Protein AF-A0A9E1WJ14-F1 (afdb_monomer)

Solvent-accessible surface area (backbone atoms only — not comparable to full-atom values): 10954 Å² total; per-residue (Å²): 112,69,69,62,64,54,52,72,74,53,76,66,87,94,59,82,85,75,79,60,61,69,70,67,17,88,88,27,90,56,40,62,67,48,59,74,49,59,92,58,83,88,74,91,73,81,93,79,89,62,69,74,65,53,56,55,52,55,54,52,51,54,55,45,52,63,51,53,71,51,42,63,49,51,46,39,29,71,75,69,72,41,58,80,47,40,39,90,88,79,66,45,84,50,77,92,84,79,88,85,84,54,66,70,65,49,35,71,59,26,54,85,74,71,45,80,74,64,83,76,81,82,74,75,84,77,72,79,82,83,58,91,71,74,79,61,80,75,71,61,82,58,86,81,72,66,75,76,79,74,88,75,80,82,78,77,86,80,77,137

Secondary structure (DSSP, 8-state):
-HHHHHHTTSPPTT-------GGGSTT-TTHHHHHHHTTS----------HHHHHHHHHHHHHHHHHHTTHHHHHHHHHHS--TTB-TTT--B---------HHHHHHHHHHHT--SSPPPPPPPPPPP--SS---TTS---TT--PPPP----------

pLDDT: mean 74.65, std 15.43, range [45.78, 95.56]

Foldseek 3Di:
DVVVVVVVVDDDPPDDPDADDAQRHDPHPCVVVVVVCPPPDDDDDDDDDDDVVVVVVVVVVVVVVVVVVCVVQVVCCVPVVDRPQADPPPRDGHDDDDDDDDLVVLCVVQVVVVHDSDDPDDDPDDDDPDDPPPPPPPPDPPPVPPDPDPPDPPDPPPDD

Radius of gyration: 29.61 Å; Cα contacts (8 Å, |Δi|>4): 46; chains: 1; bounding box: 58×60×82 Å

Structure (mmCIF, N/CA/C/O backbone):
data_AF-A0A9E1WJ14-F1
#
_entry.id   AF-A0A9E1WJ14-F1
#
loop_
_atom_site.group_PDB
_atom_site.id
_atom_site.type_symbol
_atom_site.label_atom_id
_atom_site.label_alt_id
_atom_site.label_comp_id
_atom_site.label_asym_id
_atom_site.label_entity_id
_atom_site.label_seq_id
_atom_site.pdbx_PDB_ins_code
_atom_site.Cartn_x
_atom_site.Cartn_y
_atom_site.Cartn_z
_atom_site.occupancy
_atom_site.B_iso_or_equiv
_atom_site.auth_seq_id
_atom_site.auth_comp_id
_atom_site.auth_asym_id
_atom_site.auth_atom_id
_atom_site.pdbx_PDB_model_num
ATOM 1 N N . GLU A 1 1 ? 2.086 -42.470 -21.914 1.00 80.38 1 GLU A N 1
ATOM 2 C CA . GLU A 1 1 ? 3.460 -42.263 -21.395 1.00 80.38 1 GLU A CA 1
ATOM 3 C C . GLU A 1 1 ? 4.232 -41.183 -22.167 1.00 80.38 1 GLU A C 1
ATOM 5 O O . GLU A 1 1 ? 4.659 -40.212 -21.558 1.00 80.38 1 GLU A O 1
ATOM 10 N N . PHE A 1 2 ? 4.345 -41.286 -23.496 1.00 86.94 2 PHE A N 1
ATOM 11 C CA . PHE A 1 2 ? 5.068 -40.330 -24.356 1.00 86.94 2 PHE A CA 1
ATOM 12 C C . PHE A 1 2 ? 4.621 -38.858 -24.217 1.00 86.94 2 PHE A C 1
ATOM 14 O O . PHE A 1 2 ? 5.443 -37.994 -23.920 1.00 86.94 2 PHE A O 1
ATOM 21 N N . LEU A 1 3 ? 3.317 -38.575 -24.335 1.00 87.38 3 LEU A N 1
ATOM 22 C CA . LEU A 1 3 ? 2.780 -37.208 -24.224 1.00 87.38 3 LEU A CA 1
ATOM 23 C C . LEU A 1 3 ? 3.056 -36.561 -22.858 1.00 87.38 3 LEU A C 1
ATOM 25 O O . LEU A 1 3 ? 3.325 -35.367 -22.778 1.00 87.38 3 LEU A O 1
ATOM 29 N N . HIS A 1 4 ? 3.046 -37.357 -21.787 1.00 85.25 4 HIS A N 1
ATOM 30 C CA . HIS A 1 4 ? 3.349 -36.874 -20.441 1.00 85.25 4 HIS A CA 1
ATOM 31 C C . HIS A 1 4 ? 4.819 -36.454 -20.317 1.00 85.25 4 HIS A C 1
ATOM 33 O O . HIS A 1 4 ? 5.110 -35.404 -19.756 1.00 85.25 4 HIS A O 1
ATOM 39 N N . ARG A 1 5 ? 5.743 -37.219 -20.913 1.00 84.81 5 ARG A N 1
ATOM 40 C CA . ARG A 1 5 ? 7.170 -36.865 -20.951 1.00 84.81 5 ARG A CA 1
ATOM 41 C C . ARG A 1 5 ? 7.445 -35.625 -21.805 1.00 84.81 5 ARG A C 1
ATOM 43 O O . ARG A 1 5 ? 8.289 -34.822 -21.427 1.00 84.81 5 ARG A O 1
ATOM 50 N N . MET A 1 6 ? 6.712 -35.429 -22.905 1.00 87.06 6 MET A N 1
ATOM 51 C CA . MET A 1 6 ? 6.811 -34.199 -23.704 1.00 87.06 6 MET A CA 1
ATOM 52 C C . MET A 1 6 ? 6.274 -32.971 -22.965 1.00 87.06 6 MET A C 1
ATOM 54 O O . MET A 1 6 ? 6.878 -31.904 -23.039 1.00 87.06 6 MET A O 1
ATOM 58 N N . ALA A 1 7 ? 5.174 -33.111 -22.223 1.00 84.88 7 ALA A N 1
ATOM 59 C CA . ALA A 1 7 ? 4.567 -32.000 -21.495 1.00 84.88 7 ALA A CA 1
ATOM 60 C C . ALA A 1 7 ? 5.495 -31.404 -20.419 1.00 84.88 7 ALA A C 1
ATOM 62 O O . ALA A 1 7 ? 5.435 -30.206 -20.170 1.00 84.88 7 ALA A O 1
ATOM 63 N N . VAL A 1 8 ? 6.400 -32.202 -19.836 1.00 85.94 8 VAL A N 1
ATOM 64 C CA . VAL A 1 8 ? 7.400 -31.736 -18.853 1.00 85.94 8 VAL A CA 1
ATOM 65 C C . VAL A 1 8 ? 8.393 -30.729 -19.454 1.00 85.94 8 VAL A C 1
ATOM 67 O O . VAL A 1 8 ? 8.927 -29.889 -18.733 1.00 85.94 8 VAL A O 1
ATOM 70 N N . LEU A 1 9 ? 8.628 -30.775 -20.770 1.00 87.00 9 LEU A N 1
ATOM 71 C CA . LEU A 1 9 ? 9.512 -29.831 -21.461 1.00 87.00 9 LEU A CA 1
ATOM 72 C C . LEU A 1 9 ? 8.841 -28.477 -21.731 1.00 87.00 9 LEU A C 1
ATOM 74 O O . LEU A 1 9 ? 9.532 -27.500 -22.023 1.00 87.00 9 LEU A O 1
ATOM 78 N N . ILE A 1 10 ? 7.507 -28.404 -21.657 1.00 87.12 10 ILE A N 1
ATOM 79 C CA . ILE A 1 10 ? 6.757 -27.170 -21.887 1.00 87.12 10 ILE A CA 1
ATOM 80 C C . ILE A 1 10 ? 6.708 -26.393 -20.566 1.00 87.12 10 ILE A C 1
ATOM 82 O O . ILE A 1 10 ? 6.104 -26.862 -19.600 1.00 87.12 10 ILE A O 1
ATOM 86 N N . PRO A 1 11 ? 7.322 -25.201 -20.489 1.00 84.06 11 PRO A N 1
ATOM 87 C CA . PRO A 1 11 ? 7.291 -24.419 -19.267 1.00 84.06 11 PRO A CA 1
ATOM 88 C C . PRO A 1 11 ? 5.854 -23.975 -18.943 1.00 84.06 11 PRO A C 1
ATOM 90 O O . PRO A 1 11 ? 5.065 -23.718 -19.859 1.00 84.06 11 PRO A O 1
ATOM 93 N N . PRO A 1 12 ? 5.503 -23.875 -17.650 1.00 80.69 12 PRO A N 1
ATOM 94 C CA . PRO A 1 12 ? 4.148 -23.567 -17.221 1.00 80.69 12 PRO A CA 1
ATOM 95 C C . PRO A 1 12 ? 3.668 -22.222 -17.783 1.00 80.69 12 PRO A C 1
ATOM 97 O O . PRO A 1 12 ? 4.456 -21.282 -17.942 1.00 80.69 12 PRO A O 1
ATOM 100 N N . PRO A 1 13 ? 2.365 -22.094 -18.082 1.00 79.81 13 PRO A N 1
ATOM 101 C CA . PRO A 1 13 ? 1.831 -20.864 -18.640 1.00 79.81 13 PRO A CA 1
ATOM 102 C C . PRO A 1 13 ? 2.096 -19.688 -17.694 1.00 79.81 13 PRO A C 1
ATOM 104 O O . PRO A 1 13 ? 2.028 -19.824 -16.472 1.00 79.81 13 PRO A O 1
ATOM 107 N N . ARG A 1 14 ? 2.354 -18.512 -18.279 1.00 78.69 14 ARG A N 1
ATOM 108 C CA . ARG A 1 14 ? 2.603 -17.239 -17.573 1.00 78.69 14 ARG A CA 1
ATOM 109 C C . ARG A 1 14 ? 3.929 -17.156 -16.800 1.00 78.69 14 ARG A C 1
ATOM 111 O O . ARG A 1 14 ? 4.108 -16.220 -16.027 1.00 78.69 14 ARG A O 1
ATOM 118 N N . CYS A 1 15 ? 4.885 -18.061 -17.028 1.00 79.06 15 CYS A N 1
ATOM 119 C CA . CYS A 1 15 ? 6.262 -17.837 -16.583 1.00 79.06 15 CYS A CA 1
ATOM 120 C C . CYS A 1 15 ? 7.066 -17.055 -17.636 1.00 79.06 15 CYS A C 1
ATOM 122 O O . CYS A 1 15 ? 7.010 -17.347 -18.833 1.00 79.06 15 CYS A O 1
ATOM 124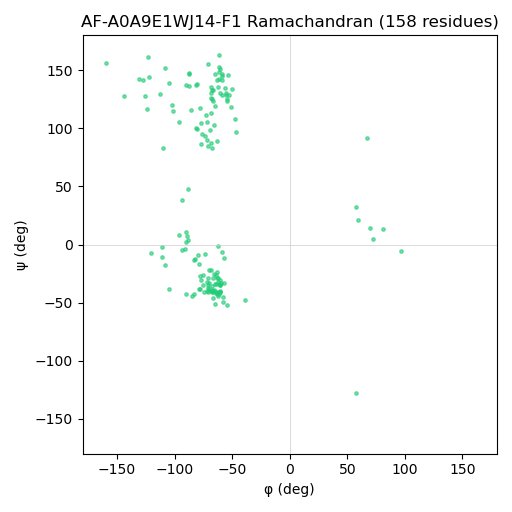 N N . HIS A 1 16 ? 7.844 -16.068 -17.195 1.00 76.75 16 HIS A N 1
ATOM 125 C CA . HIS A 1 16 ? 8.725 -15.302 -18.073 1.00 76.75 16 HIS A CA 1
ATOM 126 C C . HIS A 1 16 ? 9.914 -16.184 -18.499 1.00 76.75 16 HIS A C 1
ATOM 128 O O . HIS A 1 16 ? 10.793 -16.489 -17.691 1.00 76.75 16 HIS A O 1
ATOM 134 N N . ARG A 1 17 ? 9.904 -16.650 -19.756 1.00 81.19 17 ARG A N 1
ATOM 135 C CA . ARG A 1 17 ? 10.891 -17.613 -20.288 1.00 81.19 17 ARG A CA 1
ATOM 136 C C . ARG A 1 17 ? 12.231 -16.976 -20.645 1.00 81.19 17 ARG A C 1
ATOM 138 O O . ARG A 1 17 ? 13.254 -17.650 -20.608 1.00 81.19 17 ARG A O 1
ATOM 145 N N . HIS A 1 18 ? 12.228 -15.693 -20.981 1.00 81.25 18 HIS A N 1
ATOM 146 C CA . HIS A 1 18 ? 13.444 -14.943 -21.275 1.00 81.25 18 HIS A CA 1
ATOM 147 C C . HIS A 1 18 ? 13.954 -14.319 -19.981 1.00 81.25 18 HIS A C 1
ATOM 149 O O . HIS A 1 18 ? 13.167 -13.821 -19.201 1.00 81.25 18 HIS A O 1
ATOM 155 N N . ARG A 1 19 ? 15.244 -14.324 -19.677 1.00 81.94 19 ARG A N 1
ATOM 156 C CA . ARG A 1 19 ? 15.770 -13.493 -18.585 1.00 81.94 19 ARG A CA 1
ATOM 157 C C . ARG A 1 19 ? 16.857 -12.636 -19.185 1.00 81.94 19 ARG A C 1
ATOM 159 O O . ARG A 1 19 ? 17.828 -13.155 -19.721 1.00 81.94 19 ARG A O 1
ATOM 166 N N . TYR A 1 20 ? 16.640 -11.329 -19.166 1.00 84.00 20 TYR A N 1
ATOM 167 C CA . TYR A 1 20 ? 17.643 -10.388 -19.630 1.00 84.00 20 TYR A CA 1
ATOM 168 C C . TYR A 1 20 ? 18.670 -10.172 -18.521 1.00 84.00 20 TYR A C 1
ATOM 170 O O . TYR A 1 20 ? 18.310 -10.066 -17.348 1.00 84.00 20 TYR A O 1
ATOM 178 N N . HIS A 1 21 ? 19.942 -10.118 -18.902 1.00 81.69 21 HIS A N 1
ATOM 179 C CA . HIS A 1 21 ? 21.065 -9.949 -17.989 1.00 81.69 21 HIS A CA 1
ATOM 180 C C . HIS A 1 21 ? 21.888 -8.716 -18.360 1.00 81.69 21 HIS A C 1
ATOM 182 O O . HIS A 1 21 ? 21.803 -8.197 -19.477 1.00 81.69 21 HIS A O 1
ATOM 188 N N . GLY A 1 22 ? 22.684 -8.251 -17.395 1.00 85.50 22 GLY A N 1
ATOM 189 C CA . GLY A 1 22 ? 23.536 -7.080 -17.548 1.00 85.50 22 GLY A CA 1
ATOM 190 C C . GLY A 1 22 ? 22.727 -5.847 -17.930 1.00 85.50 22 GLY A C 1
ATOM 191 O O . GLY A 1 22 ? 21.729 -5.512 -17.301 1.00 85.50 22 GLY A O 1
ATOM 192 N N . VAL A 1 23 ? 23.154 -5.197 -19.000 1.00 82.00 23 VAL A N 1
ATOM 193 C CA . VAL A 1 23 ? 22.589 -3.945 -19.498 1.00 82.00 23 VAL A CA 1
ATOM 194 C C . VAL A 1 23 ? 21.103 -4.037 -19.887 1.00 82.00 23 VAL A C 1
ATOM 196 O O . VAL A 1 23 ? 20.365 -3.062 -19.751 1.00 82.00 23 VAL A O 1
ATOM 199 N N . LEU A 1 24 ? 20.646 -5.203 -20.346 1.00 80.00 24 LEU A N 1
ATOM 200 C CA . LEU A 1 24 ? 19.252 -5.411 -20.746 1.00 80.00 24 LEU A CA 1
ATOM 201 C C . LEU A 1 24 ? 18.371 -5.908 -19.590 1.00 80.00 24 LEU A C 1
ATOM 203 O O . LEU A 1 24 ? 17.165 -6.076 -19.776 1.00 80.00 24 LEU A O 1
ATOM 207 N N . ALA A 1 25 ? 18.944 -6.163 -18.407 1.00 84.75 25 ALA A N 1
ATOM 208 C CA . ALA A 1 25 ? 18.197 -6.658 -17.257 1.00 84.75 25 ALA A CA 1
ATOM 209 C C . ALA A 1 25 ? 17.096 -5.674 -16.806 1.00 84.75 25 ALA A C 1
ATOM 211 O O . ALA A 1 25 ? 17.222 -4.455 -16.986 1.00 84.75 25 ALA A O 1
ATOM 212 N N . PRO A 1 26 ? 16.011 -6.176 -16.184 1.00 75.88 26 PRO A N 1
ATOM 213 C CA . PRO A 1 26 ? 15.046 -5.320 -15.504 1.00 75.88 26 PRO A CA 1
ATOM 214 C C . PRO A 1 26 ? 15.761 -4.448 -14.464 1.00 75.88 26 PRO A C 1
ATOM 216 O O . PRO A 1 26 ? 16.540 -4.960 -13.667 1.00 75.88 26 PRO A O 1
ATOM 219 N N . ASN A 1 27 ? 15.496 -3.141 -14.486 1.00 77.31 27 ASN A N 1
ATOM 220 C CA . ASN A 1 27 ? 16.137 -2.152 -13.613 1.00 77.31 27 ASN A CA 1
ATOM 221 C C . ASN A 1 27 ? 17.680 -2.087 -13.704 1.00 77.31 27 ASN A C 1
ATOM 223 O O . ASN A 1 27 ? 18.350 -1.818 -12.712 1.00 77.31 27 ASN A O 1
ATOM 227 N N . ALA A 1 28 ? 18.269 -2.344 -14.878 1.00 85.12 28 ALA A N 1
ATOM 228 C CA . ALA A 1 28 ? 19.707 -2.153 -15.065 1.00 85.12 28 ALA A CA 1
ATOM 229 C C . ALA A 1 28 ? 20.106 -0.670 -14.869 1.00 85.12 28 ALA A C 1
ATOM 231 O O . ALA A 1 28 ? 19.468 0.206 -15.463 1.00 85.12 28 ALA A O 1
ATOM 232 N N . PRO A 1 29 ? 21.195 -0.368 -14.137 1.00 83.00 29 PRO A N 1
ATOM 233 C CA . PRO A 1 29 ? 21.579 1.008 -13.792 1.00 83.00 29 PRO A CA 1
ATOM 234 C C . PRO A 1 29 ? 21.918 1.868 -15.020 1.00 83.00 29 PRO A C 1
ATOM 236 O O . PRO A 1 29 ? 21.790 3.087 -14.995 1.00 83.00 29 PRO A O 1
ATOM 239 N N . LEU A 1 30 ? 22.311 1.239 -16.132 1.00 82.19 30 LEU A N 1
ATOM 240 C CA . LEU A 1 30 ? 22.649 1.921 -17.386 1.00 82.19 30 LEU A CA 1
ATOM 241 C C . LEU A 1 30 ? 21.451 2.098 -18.336 1.00 82.19 30 LEU A C 1
ATOM 243 O O . LEU A 1 30 ? 21.618 2.625 -19.435 1.00 82.19 30 LEU A O 1
ATOM 247 N N . ARG A 1 31 ? 20.237 1.679 -17.946 1.00 82.12 31 ARG A N 1
ATOM 248 C CA . ARG A 1 31 ? 19.053 1.691 -18.824 1.00 82.12 31 ARG A CA 1
ATOM 249 C C . ARG A 1 31 ? 18.694 3.092 -19.314 1.00 82.12 31 ARG A C 1
ATOM 251 O O . ARG A 1 31 ? 18.327 3.240 -20.479 1.00 82.12 31 ARG A O 1
ATOM 258 N N . GLN A 1 32 ? 18.802 4.100 -18.451 1.00 78.19 32 GLN A N 1
ATOM 259 C CA . GLN A 1 32 ? 18.500 5.484 -18.815 1.00 78.19 32 GLN A CA 1
ATOM 260 C C . GLN A 1 32 ? 19.479 5.999 -19.878 1.00 78.19 32 GLN A C 1
ATOM 262 O O . GLN A 1 32 ? 19.043 6.406 -20.951 1.00 78.19 32 GLN A O 1
ATOM 267 N N . ALA A 1 33 ? 20.784 5.839 -19.642 1.00 82.19 33 ALA A N 1
ATOM 268 C CA . ALA A 1 33 ? 21.828 6.236 -20.588 1.00 82.19 33 ALA A CA 1
ATOM 269 C C . ALA A 1 33 ? 21.679 5.557 -21.964 1.00 82.19 33 ALA A C 1
ATOM 271 O O . ALA A 1 33 ? 21.985 6.140 -23.000 1.00 82.19 33 ALA A O 1
ATOM 272 N N . ILE A 1 34 ? 21.189 4.317 -21.994 1.00 78.88 34 ILE A N 1
ATOM 273 C CA . ILE A 1 34 ? 20.965 3.572 -23.241 1.00 78.88 34 ILE A CA 1
ATOM 274 C C . ILE A 1 34 ? 19.694 4.010 -23.945 1.00 78.88 34 ILE A C 1
ATOM 276 O O . ILE A 1 34 ? 19.683 4.095 -25.167 1.00 78.88 34 ILE A O 1
ATOM 280 N N . SER A 1 35 ? 18.635 4.294 -23.189 1.00 80.00 35 SER A N 1
ATOM 281 C CA . SER A 1 35 ? 17.385 4.806 -23.753 1.00 80.00 35 SER A CA 1
ATOM 282 C C . SER A 1 35 ? 17.612 6.182 -24.384 1.00 80.00 35 SER A C 1
ATOM 284 O O . SER A 1 35 ? 17.167 6.418 -25.500 1.00 80.00 35 SER A O 1
ATOM 286 N N . GLU A 1 36 ? 18.389 7.049 -23.730 1.00 81.69 36 GLU A N 1
ATOM 287 C CA . GLU A 1 36 ? 18.792 8.364 -24.252 1.00 81.69 36 GLU A CA 1
ATOM 288 C C . GLU A 1 36 ? 19.688 8.256 -25.495 1.00 81.69 36 GLU A C 1
ATOM 290 O O . GLU A 1 36 ? 19.589 9.073 -26.406 1.00 81.69 36 GLU A O 1
ATOM 295 N N . ARG A 1 37 ? 20.539 7.223 -25.566 1.00 76.38 37 ARG A N 1
ATOM 296 C CA . ARG A 1 37 ? 21.394 6.958 -26.732 1.00 76.38 37 ARG A CA 1
ATOM 297 C C . ARG A 1 37 ? 20.678 6.202 -27.859 1.00 76.38 37 ARG A C 1
ATOM 299 O O . ARG A 1 37 ? 21.213 6.105 -28.964 1.00 76.38 37 ARG A O 1
ATOM 306 N N . SER A 1 38 ? 19.492 5.649 -27.604 1.00 73.94 38 SER A N 1
ATOM 307 C CA . SER A 1 38 ? 18.751 4.883 -28.606 1.00 73.94 38 SER A CA 1
ATOM 308 C C . SER A 1 38 ? 18.300 5.799 -29.752 1.00 73.94 38 SER A C 1
ATOM 310 O O . SER A 1 38 ? 17.658 6.820 -29.528 1.00 73.94 38 SER A O 1
ATOM 312 N N . GLY A 1 39 ? 18.684 5.461 -30.988 1.00 69.88 39 GLY A N 1
ATOM 313 C CA . GLY A 1 39 ? 18.380 6.252 -32.190 1.00 69.88 39 GLY A CA 1
ATOM 314 C C . GLY A 1 39 ? 19.486 7.205 -32.661 1.00 69.88 39 GLY A C 1
ATOM 315 O O . GLY A 1 39 ? 19.351 7.780 -33.738 1.00 69.88 39 GLY A O 1
ATOM 316 N N . LEU A 1 40 ? 20.590 7.347 -31.919 1.00 76.19 40 LEU A N 1
ATOM 317 C CA . LEU A 1 40 ? 21.765 8.100 -32.374 1.00 76.19 40 LEU A CA 1
ATOM 318 C C . LEU A 1 40 ? 22.729 7.206 -33.183 1.00 76.19 40 LEU A C 1
ATOM 320 O O . LEU A 1 40 ? 22.840 6.013 -32.881 1.00 76.19 40 LEU A O 1
ATOM 324 N N . PRO A 1 41 ? 23.449 7.750 -34.188 1.00 70.19 41 PRO A N 1
ATOM 325 C CA . PRO A 1 41 ? 24.446 6.995 -34.945 1.00 70.19 41 PRO A CA 1
ATOM 326 C C . PRO A 1 41 ? 25.510 6.398 -34.018 1.00 70.19 41 PRO A C 1
ATOM 328 O O . PRO A 1 41 ? 26.014 7.064 -33.110 1.00 70.19 41 PRO A O 1
ATOM 331 N N . VAL A 1 42 ? 25.852 5.127 -34.236 1.00 63.88 42 VAL A N 1
ATOM 332 C CA . VAL A 1 42 ? 26.880 4.436 -33.449 1.00 63.88 42 VAL A CA 1
ATOM 333 C C . VAL A 1 42 ? 28.254 4.894 -33.927 1.00 63.88 42 VAL A C 1
ATOM 335 O O . VAL A 1 42 ? 28.873 4.263 -34.779 1.00 63.88 42 VAL A O 1
ATOM 338 N N . GLU A 1 43 ? 28.748 5.993 -33.368 1.00 60.47 43 GLU A N 1
ATOM 339 C CA . GLU A 1 43 ? 30.171 6.303 -33.440 1.00 60.47 43 GLU A CA 1
ATOM 340 C C . GLU A 1 43 ? 30.909 5.435 -32.412 1.00 60.47 43 GLU A C 1
ATOM 342 O O . GLU A 1 43 ? 30.622 5.439 -31.208 1.00 60.47 43 GLU A O 1
ATOM 347 N N . SER A 1 44 ? 31.793 4.590 -32.941 1.00 55.25 44 SER A N 1
ATOM 348 C CA . SER A 1 44 ? 32.619 3.642 -32.202 1.00 55.25 44 SER A CA 1
ATOM 349 C C . SER A 1 44 ? 33.605 4.392 -31.309 1.00 55.25 44 SER A C 1
ATOM 351 O O . SER A 1 44 ? 34.664 4.803 -31.779 1.00 55.25 44 SER A O 1
ATOM 353 N N . GLU A 1 45 ? 33.326 4.467 -30.009 1.00 52.69 45 GLU A N 1
ATOM 354 C CA . GLU A 1 45 ? 34.344 4.812 -29.019 1.00 52.69 45 GLU A CA 1
ATOM 355 C C . GLU A 1 45 ? 34.361 3.844 -27.831 1.00 52.69 45 GLU A C 1
ATOM 357 O O . GLU A 1 45 ? 33.346 3.299 -27.394 1.00 52.69 45 GLU A O 1
ATOM 362 N N . LYS A 1 46 ? 35.595 3.591 -27.389 1.00 45.78 46 LYS A N 1
ATOM 363 C CA . LYS A 1 46 ? 36.076 2.487 -26.556 1.00 45.78 46 LYS A CA 1
ATOM 364 C C . LYS A 1 46 ? 35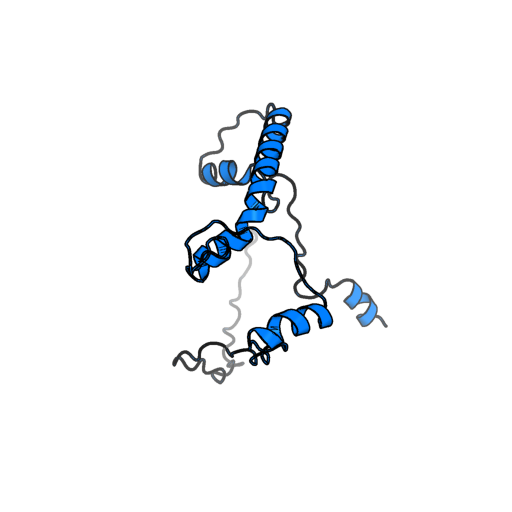.392 2.391 -25.191 1.00 45.78 46 LYS A C 1
ATOM 366 O O . LYS A 1 46 ? 35.211 3.378 -24.488 1.00 45.78 46 LYS A O 1
ATOM 371 N N . ALA A 1 47 ? 35.155 1.149 -24.772 1.00 53.12 47 ALA A N 1
ATOM 372 C CA . ALA A 1 47 ? 34.791 0.789 -23.409 1.00 53.12 47 ALA A CA 1
ATOM 373 C C . ALA A 1 47 ? 35.973 1.019 -22.455 1.00 53.12 47 ALA A C 1
ATOM 375 O O . ALA A 1 47 ? 36.968 0.300 -22.541 1.00 53.12 47 ALA A O 1
ATOM 376 N N . VAL A 1 48 ? 35.869 1.979 -21.530 1.00 49.84 48 VAL A N 1
ATOM 377 C CA . VAL A 1 48 ? 36.800 2.065 -20.395 1.00 49.84 48 VAL A CA 1
ATOM 378 C C . VAL A 1 48 ? 36.079 2.544 -19.120 1.00 49.84 48 VAL A C 1
ATOM 380 O O . VAL A 1 48 ? 35.430 3.584 -19.112 1.00 49.84 48 VAL A O 1
ATOM 383 N N . VAL A 1 49 ? 36.268 1.751 -18.055 1.00 50.19 49 VAL A N 1
ATOM 384 C CA . VAL A 1 49 ? 36.039 1.971 -16.607 1.00 50.19 49 VAL A CA 1
ATOM 385 C C . VAL A 1 49 ? 34.588 2.140 -16.122 1.00 50.19 49 VAL A C 1
ATOM 387 O O . VAL A 1 49 ? 34.072 3.248 -16.012 1.00 50.19 49 VAL A O 1
ATOM 390 N N . ALA A 1 50 ? 33.949 1.030 -15.731 1.00 53.19 50 ALA A N 1
ATOM 391 C CA . ALA A 1 50 ? 32.608 1.028 -15.131 1.00 53.19 50 ALA A CA 1
ATOM 392 C C . ALA A 1 50 ? 32.563 0.632 -13.638 1.00 53.19 50 ALA A C 1
ATOM 394 O O . ALA A 1 50 ? 31.525 0.822 -13.020 1.00 53.19 50 ALA A O 1
ATOM 395 N N . ASP A 1 51 ? 33.637 0.122 -13.024 1.00 52.88 51 ASP A N 1
ATOM 396 C CA . ASP A 1 51 ? 33.512 -0.507 -11.694 1.00 52.88 51 ASP A CA 1
ATOM 397 C C . ASP A 1 51 ? 33.312 0.477 -10.525 1.00 52.88 51 ASP A C 1
ATOM 399 O O . ASP A 1 51 ? 32.456 0.248 -9.668 1.00 52.88 51 ASP A O 1
ATOM 403 N N . GLU A 1 52 ? 34.008 1.618 -10.490 1.00 52.12 52 GLU A N 1
ATOM 404 C CA . GLU A 1 52 ? 33.866 2.572 -9.372 1.00 52.12 52 GLU A CA 1
ATOM 405 C C . GLU A 1 52 ? 32.522 3.317 -9.385 1.00 52.12 52 GLU A C 1
ATOM 407 O O . GLU A 1 52 ? 31.945 3.608 -8.335 1.00 52.12 52 GLU A O 1
ATOM 412 N N . LYS A 1 53 ? 31.978 3.579 -10.579 1.00 50.91 53 LYS A N 1
ATOM 413 C CA . LYS A 1 53 ? 30.699 4.282 -10.751 1.00 50.91 53 LYS A CA 1
ATOM 414 C C . LYS A 1 53 ? 29.498 3.386 -10.425 1.00 50.91 5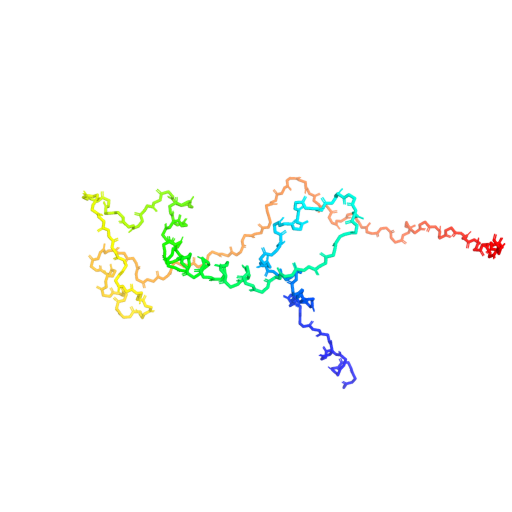3 LYS A C 1
ATOM 416 O O . LYS A 1 53 ? 28.460 3.886 -10.012 1.00 50.91 53 LYS A O 1
ATOM 421 N N . ILE A 1 54 ? 29.637 2.064 -10.555 1.00 54.16 54 ILE A N 1
ATOM 422 C CA . ILE A 1 54 ? 28.597 1.099 -10.163 1.00 54.16 54 ILE A CA 1
ATOM 423 C C . ILE A 1 54 ? 28.454 1.045 -8.631 1.00 54.16 54 ILE A C 1
ATOM 425 O O . ILE A 1 54 ? 27.337 0.981 -8.118 1.00 54.16 54 ILE A O 1
ATOM 429 N N . HIS A 1 55 ? 29.562 1.126 -7.884 1.00 51.22 55 HIS A N 1
ATOM 430 C CA . HIS A 1 55 ? 29.539 1.089 -6.415 1.00 51.22 55 HIS A CA 1
ATOM 431 C C . HIS A 1 55 ? 28.941 2.352 -5.772 1.00 51.22 55 HIS A C 1
ATOM 433 O O . HIS A 1 55 ? 28.291 2.257 -4.728 1.00 51.22 55 HIS A O 1
ATOM 439 N N . SER A 1 56 ? 29.122 3.530 -6.376 1.00 53.09 56 SER A N 1
ATOM 440 C CA . SER A 1 56 ? 28.520 4.771 -5.870 1.00 53.09 56 SER A CA 1
ATOM 441 C C . SER A 1 56 ? 27.004 4.818 -6.088 1.00 53.09 56 SER A C 1
ATOM 443 O O . SER A 1 56 ? 26.281 5.181 -5.160 1.00 53.09 56 SER A O 1
ATOM 445 N N . VAL A 1 57 ? 26.519 4.351 -7.245 1.00 53.00 57 VAL A N 1
ATOM 446 C CA . VAL A 1 57 ? 25.079 4.238 -7.548 1.00 53.00 57 VAL A CA 1
ATOM 447 C C . VAL A 1 57 ? 24.394 3.259 -6.590 1.00 53.00 57 VAL A C 1
ATOM 449 O O . VAL A 1 57 ? 23.360 3.584 -6.014 1.00 53.00 57 VAL A O 1
ATOM 452 N N . ALA A 1 58 ? 25.018 2.113 -6.300 1.00 50.28 58 ALA A N 1
ATOM 453 C CA . ALA A 1 58 ? 24.484 1.146 -5.337 1.00 50.28 58 ALA A CA 1
ATOM 454 C C . ALA A 1 58 ? 24.372 1.711 -3.902 1.00 50.28 58 ALA A C 1
ATOM 456 O O . ALA A 1 58 ? 23.471 1.344 -3.146 1.00 50.28 58 ALA A O 1
ATOM 457 N N . LYS A 1 59 ? 25.272 2.619 -3.499 1.00 49.59 59 LYS A N 1
ATOM 458 C CA . LYS A 1 59 ? 25.240 3.270 -2.177 1.00 49.59 59 LYS A CA 1
ATOM 459 C C . LYS A 1 59 ? 24.150 4.345 -2.085 1.00 49.59 59 LYS A C 1
ATOM 461 O O . LYS A 1 59 ? 23.534 4.504 -1.030 1.00 49.59 59 LYS A O 1
ATOM 466 N N . GLU A 1 60 ? 23.894 5.055 -3.178 1.00 51.84 60 GLU A N 1
ATOM 467 C CA . GLU A 1 60 ? 22.790 6.010 -3.300 1.00 51.84 60 GLU A CA 1
ATOM 468 C C . GLU A 1 60 ? 21.432 5.283 -3.307 1.00 51.84 60 GLU A C 1
ATOM 470 O O . GLU A 1 60 ? 20.518 5.664 -2.575 1.00 51.84 60 GLU A O 1
ATOM 475 N N . GLU A 1 61 ? 21.342 4.135 -3.985 1.00 53.00 61 GLU A N 1
ATOM 476 C CA . GLU A 1 61 ? 20.186 3.230 -3.933 1.00 53.00 61 GLU A CA 1
ATOM 477 C C . GLU A 1 61 ? 19.922 2.671 -2.522 1.00 53.00 61 GLU A C 1
ATOM 479 O O . GLU A 1 61 ? 18.769 2.525 -2.119 1.00 53.00 61 GLU A O 1
ATOM 484 N N . GLN A 1 62 ? 20.956 2.418 -1.711 1.00 52.00 62 GLN A N 1
ATOM 485 C CA . GLN A 1 62 ? 20.796 2.035 -0.297 1.00 52.00 62 GLN A CA 1
ATOM 486 C C . GLN A 1 62 ? 20.306 3.192 0.592 1.00 52.00 62 GLN A C 1
ATOM 488 O O . GLN A 1 62 ? 19.629 2.958 1.599 1.00 52.00 62 GLN A O 1
ATOM 493 N N . ALA A 1 63 ? 20.622 4.444 0.247 1.00 51.91 63 ALA A N 1
ATOM 494 C CA . ALA A 1 63 ? 20.044 5.618 0.901 1.00 51.91 63 ALA A CA 1
ATOM 495 C C . ALA A 1 63 ? 18.565 5.790 0.511 1.00 51.91 63 ALA A C 1
ATOM 497 O O . ALA A 1 63 ? 17.724 6.001 1.388 1.00 51.91 63 ALA A O 1
ATOM 498 N N . LEU A 1 64 ? 18.230 5.560 -0.762 1.00 51.22 64 LEU A N 1
ATOM 499 C CA . LEU A 1 64 ? 16.855 5.396 -1.241 1.00 51.22 64 LEU A CA 1
ATOM 500 C C . LEU A 1 64 ? 16.144 4.214 -0.551 1.00 51.22 64 LEU A C 1
ATOM 502 O O . LEU A 1 64 ? 14.977 4.333 -0.206 1.00 51.22 64 LEU A O 1
ATOM 506 N N . GLY A 1 65 ? 16.864 3.140 -0.205 1.00 51.59 65 GLY A N 1
ATOM 507 C CA . GLY A 1 65 ? 16.474 2.054 0.714 1.00 51.59 65 GLY A CA 1
ATOM 508 C C . GLY A 1 65 ? 15.687 2.520 1.942 1.00 51.59 65 GLY A C 1
ATOM 509 O O . GLY A 1 65 ? 14.626 1.988 2.268 1.00 51.59 65 GLY A O 1
ATOM 510 N N . ARG A 1 66 ? 16.198 3.564 2.605 1.00 51.50 66 ARG A N 1
ATOM 511 C CA . ARG A 1 66 ? 15.569 4.187 3.780 1.00 51.50 66 ARG A CA 1
ATOM 512 C C . ARG A 1 66 ? 14.389 5.090 3.410 1.00 51.50 66 ARG A C 1
ATOM 514 O O . ARG A 1 66 ? 13.432 5.149 4.175 1.00 51.50 66 ARG A O 1
ATOM 521 N N . PHE A 1 67 ? 14.405 5.712 2.229 1.00 50.25 67 PHE A N 1
ATOM 522 C CA . PHE A 1 67 ? 13.234 6.385 1.649 1.00 50.25 67 PHE A CA 1
ATOM 523 C C . PHE A 1 67 ? 12.113 5.402 1.265 1.00 50.25 67 PHE A C 1
ATOM 525 O O . PHE A 1 67 ? 10.943 5.773 1.337 1.00 50.25 67 PHE A O 1
ATOM 532 N N . TYR A 1 68 ? 12.417 4.147 0.913 1.00 48.19 68 TYR A N 1
ATOM 533 C CA . TYR A 1 68 ? 11.399 3.169 0.506 1.00 48.19 68 TYR A CA 1
ATOM 534 C C . TYR A 1 68 ? 10.495 2.701 1.658 1.00 48.19 68 TYR A C 1
ATOM 536 O O . TYR A 1 68 ? 9.352 2.322 1.410 1.00 48.19 68 TYR A O 1
ATOM 544 N N . SER A 1 69 ? 10.938 2.825 2.916 1.00 53.62 69 SER A N 1
ATOM 545 C CA . SER A 1 69 ? 10.058 2.694 4.092 1.00 53.62 69 SER A CA 1
ATOM 546 C C . SER A 1 69 ? 8.934 3.748 4.079 1.00 53.62 69 SER A C 1
ATOM 548 O O . SER A 1 69 ? 7.786 3.451 4.405 1.00 53.62 69 SER A O 1
ATOM 550 N N . SER A 1 70 ? 9.224 4.958 3.583 1.00 57.34 70 SER A N 1
ATOM 551 C CA . SER A 1 70 ? 8.237 6.026 3.365 1.00 57.34 70 SER A CA 1
ATOM 552 C C . SER A 1 70 ? 7.416 5.852 2.082 1.00 57.34 70 SER A C 1
ATOM 554 O O . SER A 1 70 ? 6.433 6.566 1.884 1.00 57.34 70 SER A O 1
ATOM 556 N N . PHE A 1 71 ? 7.766 4.909 1.201 1.00 69.38 71 PHE A N 1
ATOM 557 C CA . PHE A 1 71 ? 7.101 4.766 -0.095 1.00 69.38 71 PHE A CA 1
ATOM 558 C C . PHE A 1 71 ? 5.678 4.223 0.038 1.00 69.38 71 PHE A C 1
ATOM 560 O O . PHE A 1 71 ? 4.796 4.684 -0.676 1.00 69.38 71 PHE A O 1
ATOM 567 N N . TRP A 1 72 ? 5.406 3.332 0.998 1.00 81.38 72 TRP A N 1
ATOM 568 C CA . TRP A 1 72 ? 4.034 2.865 1.248 1.00 81.38 72 TRP A CA 1
ATOM 569 C C . TRP A 1 72 ? 3.102 4.001 1.688 1.00 81.38 72 TRP A C 1
ATOM 571 O O . TRP A 1 72 ? 1.999 4.128 1.161 1.00 81.38 72 TRP A O 1
ATOM 581 N N . ALA A 1 73 ? 3.554 4.868 2.599 1.00 83.12 73 ALA A N 1
ATOM 582 C CA . ALA A 1 73 ? 2.779 6.032 3.026 1.00 83.12 73 ALA A CA 1
ATOM 583 C C . ALA A 1 73 ? 2.604 7.052 1.888 1.00 83.12 73 ALA A C 1
ATOM 585 O O . ALA A 1 73 ? 1.502 7.557 1.685 1.00 83.12 73 ALA A O 1
ATOM 586 N N . MET A 1 74 ? 3.652 7.306 1.093 1.00 83.06 74 MET A N 1
ATOM 587 C CA . MET A 1 74 ? 3.546 8.179 -0.083 1.00 83.06 74 MET A CA 1
ATOM 588 C C . MET A 1 74 ? 2.603 7.622 -1.156 1.00 83.06 74 MET A C 1
ATOM 590 O O . MET A 1 74 ? 1.912 8.393 -1.818 1.00 83.06 74 MET A O 1
ATOM 594 N N . LEU A 1 75 ? 2.533 6.299 -1.325 1.00 85.38 75 LEU A N 1
ATOM 595 C CA . LEU A 1 75 ? 1.576 5.673 -2.238 1.00 85.38 75 LEU A CA 1
ATOM 596 C C . LEU A 1 75 ? 0.132 5.902 -1.785 1.00 85.38 75 LEU A C 1
ATOM 598 O O . LEU A 1 75 ? -0.716 6.199 -2.621 1.00 85.38 75 LEU A O 1
ATOM 602 N N . LEU A 1 76 ? -0.140 5.822 -0.479 1.00 86.31 76 LEU A N 1
ATOM 603 C CA . LEU A 1 76 ? -1.465 6.128 0.063 1.00 86.31 76 LEU A CA 1
ATOM 604 C C . LEU A 1 76 ? -1.853 7.593 -0.186 1.00 86.31 76 LEU A C 1
ATOM 606 O O . LEU A 1 76 ? -2.970 7.843 -0.632 1.00 86.31 76 LEU A O 1
ATOM 610 N N . VAL A 1 77 ? -0.916 8.537 -0.036 1.00 88.12 77 VAL A N 1
ATOM 611 C CA . VAL A 1 77 ? -1.140 9.949 -0.407 1.00 88.12 77 VAL A CA 1
ATOM 612 C C . VAL A 1 77 ? -1.424 10.086 -1.899 1.00 88.12 77 VAL A C 1
ATOM 614 O O . VAL A 1 77 ? -2.313 10.821 -2.297 1.00 88.12 77 VAL A O 1
ATOM 617 N N . LYS A 1 78 ? -0.690 9.382 -2.758 1.00 84.38 78 LYS A N 1
ATOM 618 C CA . LYS A 1 78 ? -0.853 9.524 -4.209 1.00 84.38 78 LYS A CA 1
ATOM 619 C C . LYS A 1 78 ? -2.170 8.934 -4.727 1.00 84.38 78 LYS A C 1
ATOM 621 O O . LYS A 1 78 ? -2.722 9.461 -5.683 1.00 84.38 78 LYS A O 1
ATOM 626 N N . ILE A 1 79 ? -2.618 7.813 -4.159 1.00 90.44 79 ILE A N 1
ATOM 627 C CA . ILE A 1 79 ? -3.789 7.063 -4.645 1.00 90.44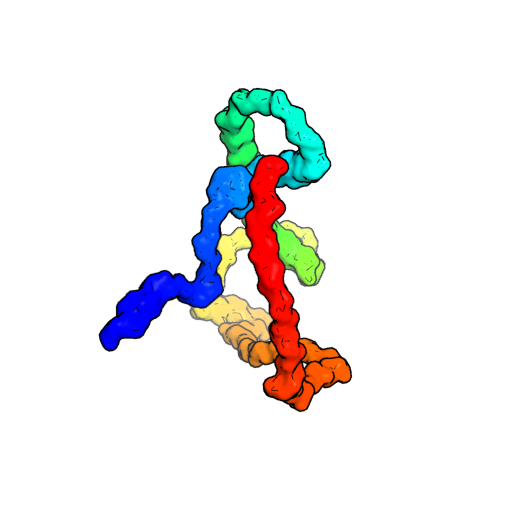 79 ILE A CA 1
ATOM 628 C C . ILE A 1 79 ? -5.072 7.546 -3.973 1.00 90.44 79 ILE A C 1
ATOM 630 O O . ILE A 1 79 ? -6.098 7.670 -4.634 1.00 90.44 79 ILE A O 1
ATOM 634 N N . PHE A 1 80 ? -5.012 7.781 -2.663 1.00 88.00 80 PHE A N 1
ATOM 635 C CA . PHE A 1 80 ? -6.177 8.113 -1.847 1.00 88.00 80 PHE A CA 1
ATOM 636 C C . PHE A 1 80 ? -6.166 9.555 -1.346 1.00 88.00 80 PHE A C 1
ATOM 638 O O . PHE A 1 80 ? -7.104 9.939 -0.661 1.00 88.00 80 PHE A O 1
ATOM 645 N N . GLU A 1 81 ? -5.123 10.340 -1.639 1.00 89.06 81 GLU A N 1
ATOM 646 C CA . GLU A 1 81 ? -4.980 11.725 -1.159 1.00 89.06 81 GLU A CA 1
ATOM 647 C C . GLU A 1 81 ? -4.973 11.842 0.379 1.00 89.06 81 GLU A C 1
ATOM 649 O O . GLU A 1 81 ? -5.187 12.912 0.942 1.00 89.06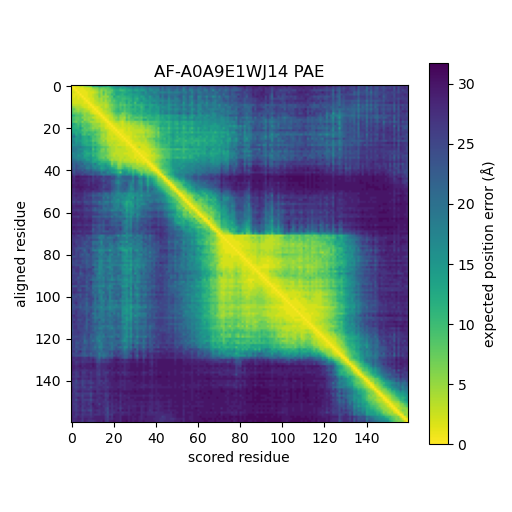 81 GLU A O 1
ATOM 654 N N . VAL A 1 82 ? -4.656 10.744 1.081 1.00 88.69 82 VAL A N 1
ATOM 655 C CA . VAL A 1 82 ? -4.591 10.671 2.551 1.00 88.69 82 VAL A CA 1
ATOM 656 C C . VAL A 1 82 ? -3.154 10.444 3.016 1.00 88.69 82 VAL A C 1
ATOM 658 O O . VAL A 1 82 ? -2.498 9.500 2.576 1.00 88.69 82 VAL A O 1
ATOM 661 N N . ASN A 1 83 ? -2.677 11.268 3.958 1.00 88.94 83 ASN A N 1
ATOM 662 C CA . ASN A 1 83 ? -1.368 11.094 4.595 1.00 88.94 83 ASN A CA 1
ATOM 663 C C . ASN A 1 83 ? -1.481 10.347 5.938 1.00 88.94 83 ASN A C 1
ATOM 665 O O . ASN A 1 83 ? -1.871 10.956 6.934 1.00 88.94 83 ASN A O 1
ATOM 669 N N . PRO A 1 84 ? -1.088 9.061 6.013 1.00 87.38 84 PRO A N 1
ATOM 670 C CA . PRO A 1 84 ? -1.209 8.266 7.237 1.00 87.38 84 PRO A CA 1
ATOM 671 C C . PRO A 1 84 ? -0.181 8.634 8.321 1.00 87.38 84 PRO A C 1
ATOM 673 O O . PRO A 1 84 ? -0.260 8.119 9.433 1.00 87.38 84 PRO A O 1
ATOM 676 N N . LEU A 1 85 ? 0.804 9.486 8.012 1.00 90.44 85 LEU A N 1
ATOM 677 C CA . LEU A 1 85 ? 1.824 9.943 8.962 1.00 90.44 85 LEU A CA 1
ATOM 678 C C . LEU A 1 85 ? 1.478 11.297 9.598 1.00 90.44 85 LEU A C 1
ATOM 680 O O . LEU A 1 85 ? 2.305 11.864 10.307 1.00 90.44 85 LEU A O 1
ATOM 684 N N . VAL A 1 86 ? 0.272 11.818 9.363 1.00 91.44 86 VAL A N 1
ATOM 685 C CA . VAL A 1 86 ? -0.229 13.048 9.983 1.00 91.44 86 VAL A CA 1
ATOM 686 C C . VAL A 1 86 ? -1.560 12.747 10.657 1.00 91.44 86 VAL A C 1
ATOM 688 O O . VAL A 1 86 ? -2.475 12.213 10.035 1.00 91.44 86 VAL A O 1
ATOM 691 N N . CYS A 1 87 ? -1.681 13.099 11.936 1.00 90.81 87 CYS A N 1
ATOM 692 C CA . CYS A 1 87 ? -2.927 12.904 12.667 1.00 90.81 87 CYS A CA 1
ATOM 693 C C . CYS A 1 87 ? -4.022 13.836 12.116 1.00 90.81 87 CYS A C 1
ATOM 695 O O . CYS A 1 87 ? -3.830 15.053 12.137 1.00 90.81 87 CYS A O 1
ATOM 697 N N . PRO A 1 88 ? -5.196 13.324 11.702 1.00 88.75 88 PRO A N 1
ATOM 698 C CA . PRO A 1 88 ? -6.270 14.167 11.174 1.00 88.75 88 PRO A CA 1
ATOM 699 C C . PRO A 1 88 ? -6.907 15.074 12.238 1.00 88.75 88 PRO A C 1
ATOM 701 O O . PRO A 1 88 ? -7.502 16.089 11.895 1.00 88.75 88 PRO A O 1
ATOM 704 N N . GLY A 1 89 ? -6.790 14.731 13.527 1.00 92.00 89 GLY A N 1
ATOM 705 C CA . GLY A 1 89 ? -7.358 15.527 14.618 1.00 92.00 89 GLY A CA 1
ATOM 706 C C . GLY A 1 89 ? -6.477 16.699 15.059 1.00 92.00 89 GLY A C 1
ATOM 707 O O . GLY A 1 89 ? -6.986 17.787 15.307 1.00 92.00 89 GLY A O 1
ATOM 708 N N . CYS A 1 90 ? -5.161 16.488 15.174 1.00 94.75 90 CYS A N 1
ATOM 709 C CA . CYS A 1 90 ? -4.235 17.488 15.726 1.00 94.75 90 CYS A CA 1
ATOM 710 C C . CYS A 1 90 ? -3.113 17.933 14.776 1.00 94.75 90 CYS A C 1
ATOM 712 O O . CYS A 1 90 ? -2.362 18.837 15.127 1.00 94.75 90 CYS A O 1
ATOM 714 N N . GLY A 1 91 ? -2.956 17.305 13.607 1.00 91.75 91 GLY A N 1
ATOM 715 C CA . GLY A 1 91 ? -1.904 17.631 12.636 1.00 91.75 91 GLY A CA 1
ATOM 716 C C . GLY A 1 91 ? -0.487 17.197 13.033 1.00 91.75 91 GLY A C 1
ATOM 717 O O . GLY A 1 91 ? 0.464 17.513 12.325 1.00 91.75 91 GLY A O 1
ATOM 718 N N . GLY A 1 92 ? -0.323 16.489 14.155 1.00 93.31 92 GLY A N 1
ATOM 719 C CA . GLY A 1 92 ? 0.980 16.004 14.613 1.00 93.31 92 GLY A CA 1
ATOM 720 C C . GLY A 1 92 ? 1.549 14.873 13.750 1.00 93.31 92 GLY A C 1
ATOM 721 O O . GLY A 1 92 ? 0.799 14.118 13.126 1.00 93.31 92 GLY A O 1
ATOM 722 N N . GLU A 1 93 ? 2.877 14.731 13.761 1.00 91.88 93 GLU A N 1
ATOM 723 C CA . GLU A 1 93 ? 3.577 13.632 13.089 1.00 91.88 93 GLU A CA 1
ATOM 724 C C . GLU A 1 93 ? 3.293 12.285 13.772 1.00 91.88 93 GLU A C 1
ATOM 726 O O . GLU A 1 93 ? 3.450 12.128 14.985 1.00 91.88 93 GLU A O 1
ATOM 731 N N . MET A 1 94 ? 2.914 11.288 12.978 1.00 88.50 94 MET A N 1
ATOM 732 C CA . MET A 1 94 ? 2.692 9.908 13.403 1.00 88.50 94 MET A CA 1
ATOM 733 C C . MET A 1 94 ? 3.804 9.000 12.869 1.00 88.50 94 MET A C 1
ATOM 735 O O . MET A 1 94 ? 4.398 9.255 11.822 1.00 88.50 94 MET A O 1
ATOM 739 N N . LYS A 1 95 ? 4.096 7.911 13.589 1.00 86.88 95 LYS A N 1
ATOM 740 C CA . LYS A 1 95 ? 5.108 6.916 13.204 1.00 86.88 95 LYS A CA 1
ATOM 741 C C . LYS A 1 95 ? 4.498 5.522 13.213 1.00 86.88 95 LYS A C 1
ATOM 743 O O . LYS A 1 95 ? 3.718 5.198 14.105 1.00 86.88 95 LYS A O 1
ATOM 748 N N . SER A 1 96 ? 4.883 4.692 12.244 1.00 85.69 96 SER A N 1
ATOM 749 C CA . SER A 1 96 ? 4.553 3.263 12.265 1.00 85.69 96 SER A CA 1
ATOM 750 C C . SER A 1 96 ? 5.311 2.581 13.406 1.00 85.69 96 SER A C 1
ATOM 752 O O . SER A 1 96 ? 6.531 2.717 13.499 1.00 85.69 96 SER A O 1
ATOM 754 N N . ILE A 1 97 ? 4.588 1.881 14.284 1.00 88.88 97 ILE A N 1
ATOM 755 C CA . ILE A 1 97 ? 5.158 1.225 15.474 1.00 88.88 97 ILE A CA 1
ATOM 756 C C . ILE A 1 97 ? 5.256 -0.291 15.270 1.00 88.88 97 ILE A C 1
ATOM 758 O O . ILE A 1 97 ? 6.227 -0.907 15.700 1.00 88.88 97 ILE A O 1
ATOM 762 N N . ALA A 1 98 ? 4.269 -0.902 14.609 1.00 89.12 98 ALA A N 1
ATOM 763 C CA . ALA A 1 98 ? 4.236 -2.337 14.352 1.00 89.12 98 ALA A CA 1
ATOM 764 C C . ALA A 1 98 ? 3.294 -2.678 13.189 1.00 89.12 98 ALA A C 1
ATOM 766 O O . ALA A 1 98 ? 2.330 -1.960 12.927 1.00 89.12 98 ALA A O 1
ATOM 767 N N . PHE A 1 99 ? 3.541 -3.821 12.550 1.00 89.44 99 PHE A N 1
ATOM 768 C CA . PHE A 1 99 ? 2.585 -4.474 11.658 1.00 89.44 99 PHE A CA 1
ATOM 769 C C . PHE A 1 99 ? 1.943 -5.641 12.403 1.00 89.44 99 PHE A C 1
ATOM 771 O O . PHE A 1 99 ? 2.639 -6.553 12.846 1.00 89.44 99 PHE A O 1
ATOM 778 N N . VAL A 1 100 ? 0.620 -5.610 12.549 1.00 91.31 100 VAL A N 1
ATOM 779 C CA . VAL A 1 100 ? -0.137 -6.657 13.242 1.00 91.31 100 VAL A CA 1
ATOM 780 C C . VAL A 1 100 ? -0.788 -7.560 12.200 1.00 91.31 100 VAL A C 1
ATOM 782 O O . VAL A 1 100 ? -1.644 -7.113 11.443 1.00 91.31 100 VAL A O 1
ATOM 785 N N . THR A 1 101 ? -0.375 -8.824 12.148 1.00 92.12 101 THR A N 1
ATOM 786 C CA . THR A 1 101 ? -0.885 -9.821 11.188 1.00 92.12 101 THR A CA 1
ATOM 787 C C . THR A 1 101 ? -1.777 -10.880 11.838 1.00 92.12 101 THR A C 1
ATOM 789 O O . THR A 1 101 ? -2.533 -11.564 11.151 1.00 92.12 101 THR A O 1
ATOM 792 N N . GLU A 1 102 ? -1.713 -11.022 13.163 1.00 93.38 102 GLU A N 1
ATOM 793 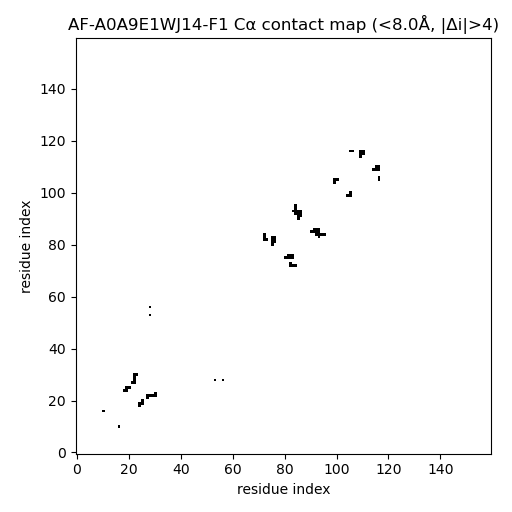C CA . GLU A 1 102 ? -2.474 -12.018 13.914 1.00 93.38 102 GLU A CA 1
ATOM 794 C C . GLU A 1 102 ? -3.914 -11.564 14.189 1.00 93.38 102 GLU A C 1
ATOM 796 O O . GLU A 1 102 ? -4.167 -10.437 14.617 1.00 93.38 102 GLU A O 1
ATOM 801 N N . ARG A 1 103 ? -4.879 -12.478 14.024 1.00 90.56 103 ARG A N 1
ATOM 802 C CA . ARG A 1 103 ? -6.315 -12.165 14.135 1.00 90.56 103 ARG A CA 1
ATOM 803 C C . ARG A 1 103 ? -6.753 -11.746 15.540 1.00 90.56 103 ARG A C 1
ATOM 805 O O . ARG A 1 103 ? -7.594 -10.863 15.680 1.00 90.56 103 ARG A O 1
ATOM 812 N N . GLN A 1 104 ? -6.213 -12.379 16.581 1.00 93.38 104 GLN A N 1
ATOM 813 C CA . GLN A 1 104 ? -6.648 -12.120 17.956 1.00 93.38 104 GLN A CA 1
ATOM 814 C C . GLN A 1 104 ? -6.284 -10.691 18.424 1.00 93.38 104 GLN A C 1
ATOM 816 O O . GLN A 1 104 ? -7.171 -10.016 18.951 1.00 93.38 104 GLN A O 1
ATOM 821 N N . PRO A 1 105 ? -5.054 -10.180 18.210 1.00 94.00 105 PRO A N 1
ATOM 822 C CA . PRO A 1 105 ? -4.738 -8.772 18.458 1.00 94.00 105 PRO A CA 1
ATOM 823 C C . PRO A 1 105 ? -5.564 -7.794 17.617 1.00 94.00 105 PRO A C 1
ATOM 825 O O . PRO A 1 105 ? -6.031 -6.794 18.155 1.00 94.00 105 PRO A O 1
ATOM 828 N N . ILE A 1 106 ? -5.793 -8.095 16.332 1.00 93.62 106 ILE A N 1
ATOM 829 C CA . ILE A 1 106 ? -6.596 -7.243 15.440 1.00 93.62 106 ILE A CA 1
ATOM 830 C C . ILE A 1 106 ? -8.008 -7.045 16.008 1.00 93.62 106 ILE A C 1
ATOM 832 O O . ILE A 1 106 ? -8.448 -5.909 16.159 1.00 93.62 106 ILE A O 1
ATOM 836 N N . GLY A 1 107 ? -8.686 -8.126 16.409 1.00 93.50 107 GLY A N 1
ATOM 837 C CA . GLY A 1 107 ? -10.030 -8.039 16.992 1.00 93.50 107 GLY A CA 1
ATOM 838 C C . GLY A 1 107 ? -10.075 -7.206 18.277 1.00 93.50 107 GLY A C 1
ATOM 839 O O . GLY A 1 107 ? -10.963 -6.374 18.439 1.00 93.50 107 GLY A O 1
ATOM 840 N N . LYS A 1 108 ? -9.074 -7.349 19.157 1.00 94.44 108 LYS A N 1
ATOM 841 C CA . LYS A 1 108 ? -8.972 -6.547 20.392 1.00 94.44 108 LYS A CA 1
ATOM 842 C C . LYS A 1 108 ? -8.807 -5.046 20.130 1.00 94.44 108 LYS A C 1
ATOM 844 O O . LYS A 1 108 ? -9.208 -4.254 20.975 1.00 94.44 108 LYS A O 1
ATOM 849 N N . ILE A 1 109 ? -8.201 -4.667 19.003 1.00 93.62 109 ILE A N 1
ATOM 850 C CA . ILE A 1 109 ? -8.000 -3.265 18.610 1.00 93.62 109 ILE A CA 1
ATOM 851 C C . ILE A 1 109 ? -9.241 -2.714 17.899 1.00 93.62 109 ILE A C 1
ATOM 853 O O . ILE A 1 109 ? -9.658 -1.601 18.200 1.00 93.62 109 ILE A O 1
ATOM 857 N N . LEU A 1 110 ? -9.835 -3.476 16.975 1.00 94.44 110 LEU A N 1
ATOM 858 C CA . LEU A 1 110 ? -10.929 -2.992 16.125 1.00 94.44 110 LEU A CA 1
ATOM 859 C C . LEU A 1 110 ? -12.288 -2.959 16.839 1.00 94.44 110 LEU A C 1
ATOM 861 O O . LEU A 1 110 ? -13.032 -1.996 16.668 1.00 94.44 110 LEU A O 1
ATOM 865 N N . GLN A 1 111 ? -12.594 -3.949 17.690 1.00 93.25 111 GLN A N 1
ATOM 866 C CA . GLN A 1 111 ? -13.895 -4.036 18.371 1.00 93.25 111 GLN A CA 1
ATOM 867 C C . GLN A 1 111 ? -14.228 -2.793 19.219 1.00 93.25 111 GLN A C 1
ATOM 869 O O . GLN A 1 111 ? -15.343 -2.289 19.091 1.00 93.25 111 GLN A O 1
ATOM 874 N N . PRO A 1 112 ? -13.307 -2.239 20.039 1.00 95.56 112 PRO A N 1
ATOM 875 C CA . PRO A 1 112 ? -13.583 -1.012 20.791 1.00 95.56 112 PRO A CA 1
ATOM 876 C C . PRO A 1 112 ? -13.772 0.234 19.916 1.00 95.56 112 PRO A C 1
ATOM 878 O O . PRO A 1 112 ? -14.428 1.177 20.348 1.00 95.56 112 PRO A O 1
ATOM 881 N N . ILE A 1 113 ? -13.191 0.253 18.712 1.00 93.69 113 ILE A N 1
ATOM 882 C CA . ILE A 1 113 ? -13.281 1.373 17.758 1.00 93.69 113 ILE A CA 1
ATOM 883 C C . ILE A 1 113 ? -14.582 1.282 16.934 1.00 93.69 113 ILE A C 1
ATOM 885 O O . ILE A 1 113 ? -14.994 2.258 16.315 1.00 93.69 113 ILE A O 1
ATOM 889 N N . GLY A 1 114 ? -15.274 0.137 16.979 1.00 92.81 114 GLY A N 1
ATOM 890 C CA . GLY A 1 114 ? -16.502 -0.109 16.221 1.00 92.81 114 GLY A CA 1
ATOM 891 C C . GLY A 1 114 ? -16.257 -0.498 14.761 1.00 92.81 114 GLY A C 1
ATOM 892 O O . GLY A 1 114 ? -17.198 -0.504 13.973 1.00 92.81 114 GLY A O 1
ATOM 893 N N . GLU A 1 115 ? -15.016 -0.836 14.405 1.00 93.38 115 GLU A N 1
ATOM 894 C CA . GLU A 1 115 ? -14.649 -1.291 13.062 1.00 93.38 115 GLU A CA 1
ATOM 895 C C . GLU A 1 115 ? -14.821 -2.815 12.928 1.00 93.38 115 GLU A C 1
ATOM 897 O O . GLU A 1 115 ? -14.609 -3.553 13.900 1.00 93.38 115 GLU A O 1
ATOM 902 N N . PRO A 1 116 ? -15.191 -3.328 11.739 1.00 90.44 116 PRO A N 1
ATOM 903 C CA . PRO A 1 116 ? -15.362 -4.757 11.528 1.00 90.44 116 PRO A CA 1
ATOM 904 C C . PRO A 1 116 ? -14.016 -5.489 11.616 1.00 90.44 116 PRO A C 1
ATOM 906 O O . PRO A 1 116 ? -13.027 -5.113 10.991 1.00 90.44 116 PRO A O 1
ATOM 909 N N . ASP A 1 117 ? -13.991 -6.591 12.362 1.00 89.69 117 ASP A N 1
ATOM 910 C CA . ASP A 1 117 ? -12.808 -7.433 12.591 1.00 89.69 117 ASP A CA 1
ATOM 911 C C . ASP A 1 117 ? -12.625 -8.556 11.549 1.00 89.69 117 ASP A C 1
ATOM 913 O O . ASP A 1 117 ? -11.758 -9.428 11.685 1.00 89.69 117 ASP A O 1
ATOM 917 N N . HIS A 1 118 ? -13.442 -8.546 10.498 1.00 86.50 118 HIS A N 1
ATOM 918 C CA . HIS A 1 118 ? -13.424 -9.505 9.403 1.00 86.50 118 HIS A CA 1
ATOM 919 C C . HIS A 1 118 ? -13.211 -8.795 8.068 1.00 86.50 118 HIS A C 1
ATOM 921 O O . HIS A 1 118 ? -13.700 -7.691 7.837 1.00 86.50 118 HIS A O 1
ATOM 927 N N . ALA A 1 119 ? -12.474 -9.453 7.172 1.00 85.12 119 ALA A N 1
ATOM 928 C CA . ALA A 1 119 ? -12.248 -8.931 5.834 1.00 85.12 119 ALA A CA 1
ATOM 929 C C . ALA A 1 119 ? -13.583 -8.795 5.074 1.00 85.12 119 ALA A C 1
ATOM 931 O O . ALA A 1 119 ? -14.445 -9.674 5.203 1.00 85.12 119 ALA A O 1
ATOM 932 N N . PRO A 1 120 ? -13.755 -7.738 4.261 1.00 86.69 120 PRO A N 1
ATOM 933 C CA . PRO A 1 120 ? -14.925 -7.612 3.405 1.00 86.69 120 PRO A CA 1
ATOM 934 C C . PRO A 1 120 ? -14.985 -8.777 2.412 1.00 86.69 120 PRO A C 1
ATOM 936 O O . PRO A 1 120 ? -13.956 -9.306 1.979 1.00 86.69 120 PRO A O 1
ATOM 939 N N . ALA A 1 121 ? -16.200 -9.176 2.035 1.00 88.88 121 ALA A N 1
ATOM 940 C CA . ALA A 1 121 ? -16.392 -10.213 1.031 1.00 88.88 121 ALA A CA 1
ATOM 941 C C . ALA A 1 121 ? -15.734 -9.792 -0.294 1.00 88.88 121 ALA A C 1
ATOM 943 O O . ALA A 1 121 ? -15.972 -8.694 -0.802 1.00 88.88 121 ALA A O 1
ATOM 944 N N . ILE A 1 122 ? -14.898 -10.669 -0.852 1.00 88.62 122 ILE A N 1
ATOM 945 C CA . ILE A 1 122 ? -14.219 -10.416 -2.124 1.00 88.62 122 ILE A CA 1
ATOM 946 C C . ILE A 1 122 ? -15.288 -10.342 -3.216 1.00 88.62 122 ILE A C 1
ATOM 948 O O . ILE A 1 122 ? -16.021 -11.306 -3.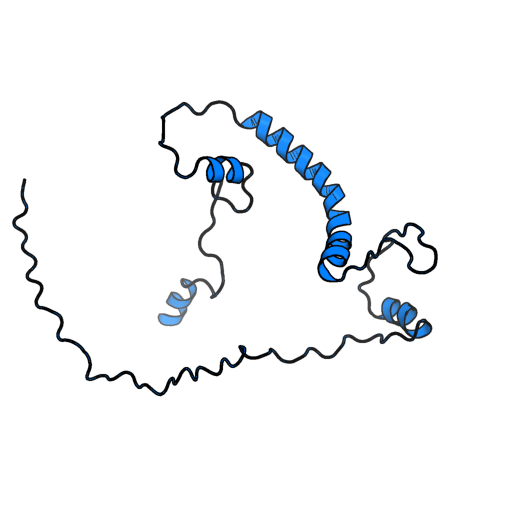442 1.00 88.62 122 ILE A O 1
ATOM 952 N N . SER A 1 123 ? -15.383 -9.192 -3.887 1.00 86.06 123 SER A N 1
ATOM 953 C CA . SER A 1 123 ? -16.285 -9.045 -5.031 1.00 86.06 123 SER A CA 1
ATOM 954 C C . SER A 1 123 ? -15.865 -9.987 -6.171 1.00 86.06 123 SER A C 1
ATOM 956 O O . SER A 1 123 ? -14.664 -10.181 -6.388 1.00 86.06 123 SER A O 1
ATOM 958 N N . PRO A 1 124 ? -16.818 -10.603 -6.897 1.00 86.31 124 PRO A N 1
ATOM 959 C CA . PRO A 1 124 ? -16.487 -11.450 -8.036 1.00 86.31 124 PRO A CA 1
ATOM 960 C C . PRO A 1 124 ? -15.736 -10.639 -9.098 1.00 86.31 124 PRO A C 1
ATOM 962 O O . PRO A 1 124 ? -15.940 -9.430 -9.232 1.00 86.31 124 PRO A O 1
ATOM 965 N N . ALA A 1 125 ? -14.872 -11.308 -9.866 1.00 86.12 125 ALA A N 1
ATOM 966 C CA . ALA A 1 125 ? -14.134 -10.666 -10.947 1.00 86.12 125 ALA A CA 1
ATOM 967 C C . ALA A 1 125 ? -15.111 -9.962 -11.904 1.00 86.12 125 ALA A C 1
ATOM 969 O O . ALA A 1 125 ? -16.029 -10.590 -12.435 1.00 86.12 125 ALA A O 1
ATOM 970 N N . ARG A 1 126 ? -14.924 -8.654 -12.115 1.00 83.38 126 ARG A N 1
ATOM 971 C CA . ARG A 1 126 ? -15.697 -7.924 -13.123 1.00 83.38 126 ARG A CA 1
ATOM 972 C C . ARG A 1 126 ? -15.318 -8.447 -14.505 1.00 83.38 126 ARG A C 1
ATOM 974 O O . ARG A 1 126 ? -14.133 -8.580 -14.811 1.00 83.38 126 ARG A O 1
ATOM 981 N N . GLY A 1 127 ? -16.328 -8.729 -15.326 1.00 80.19 127 GLY A N 1
ATOM 982 C CA . GLY A 1 127 ? -16.127 -8.967 -16.751 1.00 80.19 127 GLY A CA 1
ATOM 983 C C . GLY A 1 127 ? -15.545 -7.727 -17.442 1.00 80.19 127 GLY A C 1
ATOM 984 O O . GLY A 1 127 ? -15.583 -6.632 -16.867 1.00 80.19 127 GLY A O 1
ATOM 985 N N . PRO A 1 128 ? -14.991 -7.881 -18.657 1.00 79.19 128 PRO A N 1
ATOM 986 C CA . PRO A 1 128 ? -14.557 -6.738 -19.451 1.00 79.19 128 PRO A CA 1
ATOM 987 C C . PRO A 1 128 ? -15.712 -5.734 -19.601 1.00 79.19 128 PRO A C 1
ATOM 989 O O . PRO A 1 128 ? -16.873 -6.156 -19.647 1.00 79.19 128 PRO A O 1
ATOM 992 N N . PRO A 1 129 ? -15.429 -4.418 -19.646 1.00 78.44 129 PRO A N 1
ATOM 993 C CA . PRO A 1 129 ? -16.466 -3.433 -19.921 1.00 78.44 129 PRO A CA 1
ATOM 994 C C . PRO A 1 129 ? -17.154 -3.811 -21.234 1.00 78.44 129 PRO A C 1
ATOM 996 O O . PRO A 1 129 ? -16.483 -4.010 -22.247 1.00 78.44 129 PRO A O 1
ATOM 999 N N . ILE A 1 130 ? -18.478 -3.953 -21.199 1.00 68.12 130 ILE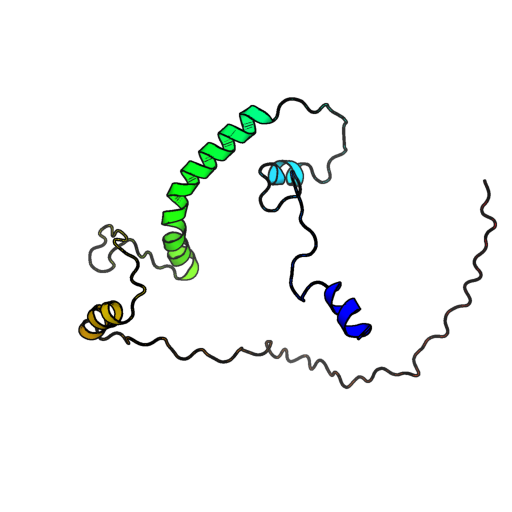 A N 1
ATOM 1000 C CA . ILE A 1 130 ? -19.275 -4.178 -22.402 1.00 68.12 130 ILE A CA 1
ATOM 1001 C C . ILE A 1 130 ? -19.219 -2.863 -23.180 1.00 68.12 130 ILE A C 1
ATOM 1003 O O . ILE A 1 130 ? -19.893 -1.902 -22.826 1.00 68.12 130 ILE A O 1
ATOM 1007 N N . SER A 1 131 ? -18.343 -2.778 -24.177 1.00 65.25 131 SER A N 1
ATOM 1008 C CA . SER A 1 131 ? -18.482 -1.770 -25.221 1.00 65.25 131 SER A CA 1
ATOM 1009 C C . SER A 1 131 ? -19.712 -2.129 -26.050 1.00 65.25 131 SER A C 1
ATOM 1011 O O . SER A 1 131 ? -19.836 -3.286 -26.444 1.00 65.25 131 SER A O 1
ATOM 1013 N N . ASP A 1 132 ? -20.565 -1.155 -26.378 1.00 60.72 132 ASP A N 1
ATOM 1014 C CA . ASP A 1 132 ? -21.747 -1.335 -27.247 1.00 60.72 132 ASP A CA 1
ATOM 1015 C C . ASP A 1 132 ? -21.401 -1.853 -28.660 1.00 60.72 132 ASP A C 1
ATOM 1017 O O . ASP A 1 132 ? -22.280 -2.179 -29.454 1.00 60.72 132 ASP A O 1
ATOM 1021 N N . ALA A 1 133 ? -20.111 -1.954 -28.989 1.00 59.53 133 ALA A N 1
ATOM 1022 C CA . ALA A 1 133 ? -19.644 -2.772 -30.091 1.00 59.53 133 ALA A CA 1
ATOM 1023 C C . ALA A 1 133 ? -19.784 -4.251 -29.709 1.00 59.53 133 ALA A C 1
ATOM 1025 O O . ALA A 1 133 ? -18.871 -4.862 -29.151 1.00 59.53 133 ALA A O 1
ATOM 1026 N N . GLU A 1 134 ? -20.947 -4.814 -30.021 1.00 57.25 134 GLU A N 1
ATOM 1027 C CA . GLU A 1 134 ? -21.153 -6.246 -30.176 1.00 57.25 134 GLU A CA 1
ATOM 1028 C C . GLU A 1 134 ? -20.021 -6.810 -31.049 1.00 57.25 134 GLU A C 1
ATOM 1030 O O . GLU A 1 134 ? -20.054 -6.743 -32.278 1.00 57.25 134 GLU A O 1
ATOM 1035 N N . ILE A 1 135 ? -18.978 -7.360 -30.421 1.00 56.88 135 ILE A N 1
ATOM 1036 C CA . ILE A 1 135 ? -18.042 -8.247 -31.107 1.00 56.88 135 ILE A CA 1
ATOM 1037 C C . ILE A 1 135 ? -18.860 -9.494 -31.400 1.00 56.88 135 ILE A C 1
ATOM 1039 O O . ILE A 1 135 ? -18.944 -10.416 -30.587 1.00 56.88 135 ILE A O 1
ATOM 1043 N N . ASN A 1 136 ? -19.546 -9.467 -32.536 1.00 57.41 136 ASN A N 1
ATOM 1044 C CA . ASN A 1 136 ? -20.393 -10.544 -32.979 1.00 57.41 136 ASN A CA 1
ATOM 1045 C C . ASN A 1 136 ? -19.494 -11.715 -33.388 1.00 57.41 136 ASN A C 1
ATOM 1047 O O . ASN A 1 136 ? -19.132 -11.876 -34.550 1.00 57.41 136 ASN A O 1
ATOM 1051 N N . GLN A 1 137 ? -19.102 -12.535 -32.409 1.00 55.88 137 GLN A N 1
ATOM 1052 C CA . GLN A 1 137 ? -18.327 -13.760 -32.627 1.00 55.88 137 GLN A CA 1
ATOM 1053 C C . GLN A 1 137 ? -19.089 -14.786 -33.486 1.00 55.88 137 GLN A C 1
ATOM 1055 O O . GLN A 1 137 ? -18.546 -15.843 -33.793 1.00 55.88 137 GLN A O 1
ATOM 1060 N N . THR A 1 138 ? -20.331 -14.494 -33.900 1.00 54.59 138 THR A N 1
ATOM 1061 C CA . THR A 1 138 ? -21.066 -15.286 -34.890 1.00 54.59 138 THR A CA 1
ATOM 1062 C C . THR A 1 138 ? -20.818 -14.861 -36.335 1.00 54.59 138 THR A C 1
ATOM 1064 O O . THR A 1 138 ? -21.450 -15.440 -37.219 1.00 54.59 138 THR A O 1
ATOM 1067 N N . GLN A 1 139 ? -19.929 -13.900 -36.631 1.00 54.34 139 GLN A N 1
ATOM 1068 C CA . GLN A 1 139 ? -19.339 -13.847 -37.972 1.00 54.34 139 GLN A CA 1
ATOM 1069 C C . GLN A 1 139 ? -18.456 -15.085 -38.120 1.00 54.34 139 GLN A C 1
ATOM 1071 O O . GLN A 1 139 ? -17.264 -15.082 -37.823 1.00 54.34 139 GLN A O 1
ATOM 1076 N N . GLY A 1 140 ? -19.125 -16.184 -38.472 1.00 54.97 140 GLY A N 1
ATOM 1077 C CA . GLY A 1 140 ? -18.542 -17.491 -38.665 1.00 54.97 140 GLY A CA 1
ATOM 1078 C C . GLY A 1 140 ? -17.349 -17.363 -39.587 1.00 54.97 140 GLY A C 1
ATOM 1079 O O . GLY A 1 140 ? -17.417 -16.696 -40.622 1.00 54.97 140 GLY A O 1
ATOM 1080 N N . TRP A 1 141 ? -16.259 -18.001 -39.181 1.00 54.72 141 TRP A N 1
ATOM 1081 C CA . TRP A 1 141 ? -15.167 -18.325 -40.074 1.00 54.72 141 TRP A CA 1
ATOM 1082 C C . TRP A 1 141 ? -15.790 -18.956 -41.321 1.00 54.72 141 TRP A C 1
ATOM 1084 O O . TRP A 1 141 ? -16.378 -20.035 -41.254 1.00 54.72 141 TRP A O 1
ATOM 1094 N N . ASN A 1 142 ? -15.793 -18.231 -42.439 1.00 59.34 142 ASN A N 1
ATOM 1095 C CA . ASN A 1 142 ? -16.292 -18.790 -43.680 1.00 59.34 142 ASN A CA 1
ATOM 1096 C C . ASN A 1 142 ? -15.194 -19.720 -44.183 1.00 59.34 142 ASN A C 1
ATOM 1098 O O . ASN A 1 142 ? -14.252 -19.264 -44.822 1.00 59.34 142 ASN A O 1
ATOM 1102 N N . ASP A 1 143 ? -15.302 -21.011 -43.878 1.00 58.72 143 ASP A N 1
ATOM 1103 C CA . ASP A 1 143 ? -14.353 -22.041 -44.324 1.00 58.72 143 ASP A CA 1
ATOM 1104 C C . ASP A 1 143 ? -14.221 -22.101 -45.862 1.00 58.72 143 ASP A C 1
ATOM 1106 O O . ASP A 1 143 ? -13.295 -22.713 -46.386 1.00 58.72 143 ASP A O 1
ATOM 1110 N N . ASN A 1 144 ? -15.118 -21.428 -46.597 1.00 62.28 144 ASN A N 1
ATOM 1111 C CA . ASN A 1 144 ? -15.083 -21.295 -48.055 1.00 62.28 144 ASN A CA 1
ATOM 1112 C C . ASN A 1 144 ? -14.368 -20.0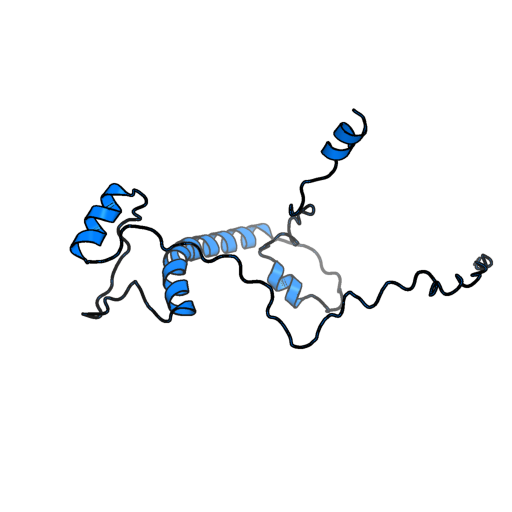24 -48.552 1.00 62.28 144 ASN A C 1
ATOM 1114 O O . ASN A 1 144 ? -14.233 -19.849 -49.758 1.00 62.28 144 ASN A O 1
ATOM 1118 N N . ALA A 1 145 ? -13.932 -19.125 -47.663 1.00 61.03 145 ALA A N 1
ATOM 1119 C CA . ALA A 1 145 ? -13.170 -17.917 -48.003 1.00 61.03 145 ALA A CA 1
ATOM 1120 C C . ALA A 1 145 ? -11.652 -18.157 -47.906 1.00 61.03 145 ALA A C 1
ATOM 1122 O O . ALA A 1 145 ? -10.905 -17.307 -47.425 1.00 61.03 145 ALA A O 1
ATOM 1123 N N . VAL A 1 146 ? -11.194 -19.341 -48.318 1.00 63.22 146 VAL A N 1
ATOM 1124 C CA . VAL A 1 146 ? -9.774 -19.568 -48.584 1.00 63.22 146 VAL A CA 1
ATOM 1125 C C . VAL A 1 146 ? -9.521 -19.018 -49.979 1.00 63.22 146 VAL A C 1
ATOM 1127 O O . VAL A 1 146 ? -9.857 -19.667 -50.970 1.00 63.22 146 VAL A O 1
ATOM 1130 N N . ASP A 1 147 ? -8.967 -17.810 -50.059 1.00 64.50 147 ASP A N 1
ATOM 1131 C CA . ASP A 1 147 ? -8.369 -17.349 -51.307 1.00 64.50 147 ASP A CA 1
ATOM 1132 C C . ASP A 1 147 ? -7.359 -18.420 -51.754 1.00 64.50 147 ASP A C 1
ATOM 1134 O O . ASP A 1 147 ? -6.547 -18.865 -50.929 1.00 64.50 147 ASP A O 1
ATOM 1138 N N . PRO A 1 148 ? -7.420 -18.907 -53.008 1.00 69.69 148 PRO A N 1
ATOM 1139 C CA . PRO A 1 148 ? -6.454 -19.882 -53.484 1.00 69.69 148 PRO A CA 1
ATOM 1140 C C . PRO A 1 148 ? -5.055 -19.306 -53.280 1.00 69.69 148 PRO A C 1
ATOM 1142 O O . PRO A 1 148 ? -4.790 -18.163 -53.656 1.00 69.69 148 PRO A O 1
ATOM 1145 N N . ILE A 1 149 ? -4.187 -20.092 -52.637 1.00 66.12 149 ILE A N 1
ATOM 1146 C CA . ILE A 1 149 ? -2.779 -19.745 -52.441 1.00 66.12 149 ILE A CA 1
ATOM 1147 C C . ILE A 1 149 ? -2.240 -19.354 -53.822 1.00 66.12 149 ILE A C 1
ATOM 1149 O O . ILE A 1 149 ? -2.311 -20.185 -54.728 1.00 66.12 149 ILE A O 1
ATOM 1153 N N . PRO A 1 150 ? -1.768 -18.112 -54.027 1.00 68.06 150 PRO A N 1
ATOM 1154 C CA . PRO A 1 150 ? -1.217 -17.734 -55.315 1.00 68.06 150 PRO A CA 1
ATOM 1155 C C . PRO A 1 150 ? -0.020 -18.638 -55.603 1.00 68.06 150 PRO A C 1
ATOM 1157 O O . PRO A 1 150 ? 0.844 -18.804 -54.737 1.00 68.06 150 PRO A O 1
ATOM 1160 N N . ASP A 1 151 ? 0.010 -19.224 -56.801 1.00 67.25 151 ASP A N 1
ATOM 1161 C CA . ASP A 1 151 ? 1.123 -20.040 -57.281 1.00 67.25 151 ASP A CA 1
ATOM 1162 C C . ASP A 1 151 ? 2.370 -19.152 -57.380 1.00 67.25 151 ASP A C 1
ATOM 1164 O O . ASP A 1 151 ? 2.628 -18.488 -58.383 1.00 67.25 151 ASP A O 1
ATOM 1168 N N . TYR A 1 152 ? 3.114 -19.070 -56.279 1.00 65.50 152 TYR A N 1
ATOM 1169 C CA . TYR A 1 152 ? 4.382 -18.366 -56.223 1.00 65.50 152 TYR A CA 1
ATOM 1170 C C . TYR A 1 152 ? 5.456 -19.285 -56.802 1.00 65.50 152 TYR A C 1
ATOM 1172 O O . TYR A 1 152 ? 5.947 -20.196 -56.130 1.00 65.50 152 TYR A O 1
ATOM 1180 N N . GLU A 1 153 ? 5.814 -19.057 -58.063 1.00 67.06 153 GLU A N 1
ATOM 1181 C CA . GLU A 1 153 ? 6.956 -19.710 -58.690 1.00 67.06 153 GLU A CA 1
ATOM 1182 C C . GLU A 1 153 ? 8.235 -19.028 -58.177 1.00 67.06 153 GLU A C 1
ATOM 1184 O O . GLU A 1 153 ? 8.537 -17.876 -58.490 1.00 67.06 153 GLU A O 1
ATOM 1189 N N . PHE A 1 154 ? 8.941 -19.714 -57.277 1.00 51.47 154 PHE A N 1
ATOM 1190 C CA . PHE A 1 154 ? 10.164 -19.218 -56.653 1.00 51.47 154 PHE A CA 1
ATOM 1191 C C . PHE A 1 154 ? 11.306 -19.259 -57.679 1.00 51.47 154 PHE A C 1
ATOM 1193 O O . PHE A 1 154 ? 11.960 -20.289 -57.842 1.00 51.47 154 PHE A O 1
ATOM 1200 N N . ASP A 1 155 ? 11.528 -18.149 -58.383 1.00 65.12 155 ASP A N 1
ATOM 1201 C CA . ASP A 1 155 ? 12.604 -18.026 -59.367 1.00 65.12 155 ASP A CA 1
ATOM 1202 C C . ASP A 1 155 ? 13.972 -17.938 -58.662 1.00 65.12 155 ASP A C 1
ATOM 1204 O O . ASP A 1 155 ? 14.265 -16.985 -57.936 1.00 65.12 155 ASP A O 1
ATOM 1208 N N . GLN A 1 156 ? 14.799 -18.976 -58.819 1.00 56.12 156 GLN A N 1
ATOM 1209 C CA . GLN A 1 156 ? 16.114 -19.094 -58.172 1.00 56.12 156 GLN A CA 1
ATOM 1210 C C . GLN A 1 156 ? 17.262 -18.496 -58.996 1.00 56.12 156 GLN A C 1
ATOM 1212 O O . GLN A 1 156 ? 18.424 -18.692 -58.644 1.00 56.12 156 GLN A O 1
ATOM 1217 N N . THR A 1 157 ? 17.000 -17.750 -60.071 1.00 62.72 157 THR A N 1
ATOM 1218 C CA . THR A 1 157 ? 18.075 -17.176 -60.899 1.00 62.72 157 THR A CA 1
ATOM 1219 C C . THR A 1 157 ? 18.559 -15.803 -60.427 1.00 62.72 157 THR A C 1
ATOM 1221 O O . THR A 1 157 ? 18.735 -14.896 -61.238 1.00 62.72 157 THR A O 1
ATOM 1224 N N . ILE A 1 158 ? 18.830 -15.643 -59.130 1.00 48.12 158 ILE A N 1
ATOM 1225 C CA . ILE A 1 158 ? 19.730 -14.582 -58.654 1.00 48.12 158 ILE A CA 1
ATOM 1226 C C . ILE A 1 158 ? 21.006 -15.263 -58.162 1.00 48.12 158 ILE A C 1
ATOM 1228 O O . ILE A 1 158 ? 21.158 -15.567 -56.982 1.00 48.12 158 ILE A O 1
ATOM 1232 N N . ASN A 1 159 ? 21.890 -15.541 -59.119 1.00 47.31 159 ASN A N 1
ATOM 1233 C CA . ASN A 1 159 ? 23.317 -15.695 -58.874 1.00 47.31 159 ASN A CA 1
ATOM 1234 C C . ASN A 1 159 ? 24.023 -14.430 -59.385 1.00 47.31 159 ASN A C 1
ATOM 1236 O O . ASN A 1 159 ? 23.705 -13.960 -60.479 1.00 47.31 159 ASN A O 1
ATOM 1240 N N . ASP A 1 160 ? 24.991 -14.001 -58.571 1.00 49.94 160 ASP A N 1
ATOM 1241 C CA . ASP A 1 160 ? 25.991 -12.926 -58.701 1.00 49.94 160 ASP A CA 1
ATOM 1242 C C . ASP A 1 160 ? 25.594 -11.499 -58.274 1.00 49.94 160 ASP A C 1
ATOM 1244 O O . ASP A 1 160 ? 24.886 -10.778 -59.012 1.00 49.94 160 ASP A O 1
#

Sequence (160 aa):
EFLHRMAVLIPPPRCHRHRYHGVLAPNAPLRQAISERSGLPVESEKAVVADEKIHSVAKEEQALGRFYSSFWAMLLVKIFEVNPLVCPGCGGEMKSIAFVTERQPIGKILQPIGEPDHAPAISPARGPPISDAEINQTQGWNDNAVDPIPDYEFDQTIND

Mean predicted aligned error: 19.46 Å